Protein AF-A0A8T1AKY3-F1 (afdb_monomer_lite)

Radius of gyration: 10.43 Å; chains: 1; bounding box: 20×24×28 Å

Sequence (46 aa):
MTSRYKPELVKFMSYKDDIVYDKDRVFTTEELLQITPDYLCRWMSQ

Organism: NCBI:txid29920

Foldseek 3Di:
DPQPCLVVVQVLLCQVVVDRDDSPDDDDPVSVVPDDPVSVVVVVVD

Structure (mmCIF, N/CA/C/O backbone):
data_AF-A0A8T1AKY3-F1
#
_entry.id   AF-A0A8T1AKY3-F1
#
loop_
_atom_site.group_PDB
_atom_site.id
_atom_site.type_symbol
_atom_site.label_atom_id
_atom_site.label_alt_id
_atom_site.label_comp_id
_atom_site.label_asym_id
_atom_site.label_entity_id
_atom_site.label_seq_id
_atom_site.pdbx_PDB_ins_code
_atom_site.Cartn_x
_atom_site.Cartn_y
_atom_site.Cartn_z
_atom_site.occupancy
_atom_site.B_iso_or_equiv
_atom_site.auth_seq_id
_atom_site.auth_comp_id
_atom_site.auth_asym_id
_atom_site.auth_atom_id
_atom_site.pdbx_PDB_model_num
ATOM 1 N N . MET A 1 1 ? 9.668 -1.164 18.006 1.00 47.84 1 MET A N 1
ATOM 2 C CA . MET A 1 1 ? 8.738 -2.304 17.830 1.00 47.84 1 MET A CA 1
ATOM 3 C C . MET A 1 1 ? 8.228 -2.462 16.384 1.00 47.84 1 MET A C 1
ATOM 5 O O . MET A 1 1 ? 7.245 -3.151 16.173 1.00 47.84 1 MET A O 1
ATOM 9 N N . THR A 1 2 ? 8.906 -1.918 15.362 1.00 53.91 2 THR A N 1
ATOM 10 C CA . THR A 1 2 ? 8.364 -1.842 13.982 1.00 53.91 2 THR A CA 1
ATOM 11 C C . THR A 1 2 ? 9.413 -2.082 12.883 1.00 53.91 2 THR A C 1
ATOM 13 O O . THR A 1 2 ? 9.254 -1.607 11.769 1.00 53.91 2 THR A O 1
ATOM 16 N N . SER A 1 3 ? 10.507 -2.808 13.152 1.00 60.97 3 SER A N 1
ATOM 17 C CA . SER A 1 3 ? 11.562 -2.987 12.129 1.00 60.97 3 SER A CA 1
ATOM 18 C C . SER A 1 3 ? 11.395 -4.242 11.264 1.00 60.97 3 SER A C 1
ATOM 20 O O . SER A 1 3 ? 11.897 -4.291 10.150 1.00 60.97 3 SER A O 1
ATOM 22 N N . ARG A 1 4 ? 10.666 -5.267 11.730 1.00 76.38 4 ARG A N 1
ATOM 23 C CA . ARG A 1 4 ? 10.593 -6.544 10.997 1.00 76.38 4 ARG A CA 1
ATOM 24 C C . ARG A 1 4 ? 9.696 -6.482 9.760 1.00 76.38 4 ARG A C 1
ATOM 26 O O . ARG A 1 4 ? 10.013 -7.098 8.756 1.00 76.38 4 ARG A O 1
ATOM 33 N N . TYR A 1 5 ? 8.600 -5.731 9.833 1.00 82.88 5 TYR A N 1
ATOM 34 C CA . TYR A 1 5 ? 7.621 -5.654 8.745 1.00 82.88 5 TYR A CA 1
ATOM 35 C C . TYR A 1 5 ? 7.915 -4.538 7.745 1.00 82.88 5 TYR A C 1
ATOM 37 O O . TYR A 1 5 ? 7.380 -4.5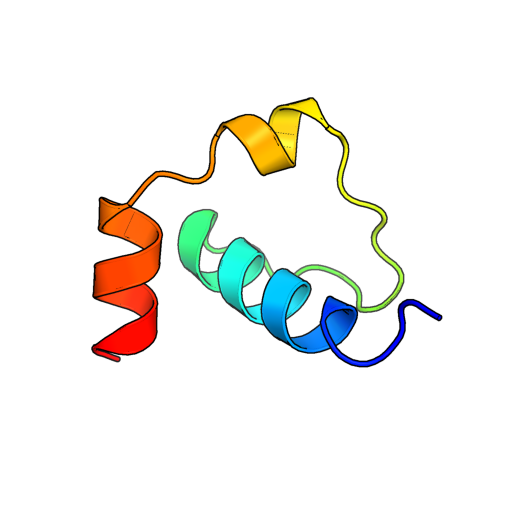67 6.646 1.00 82.88 5 TYR A O 1
ATOM 45 N N . LYS A 1 6 ? 8.765 -3.563 8.096 1.00 86.69 6 LYS A N 1
ATOM 46 C CA . LYS A 1 6 ? 9.069 -2.431 7.213 1.00 86.69 6 LYS A CA 1
ATOM 47 C C . LYS A 1 6 ? 9.741 -2.878 5.902 1.00 86.69 6 LYS A C 1
ATOM 49 O O . LYS A 1 6 ? 9.262 -2.454 4.856 1.00 86.69 6 LYS A O 1
ATOM 54 N N . PRO A 1 7 ? 10.766 -3.755 5.905 1.00 89.44 7 PRO A N 1
ATOM 55 C CA . PRO A 1 7 ? 11.374 -4.240 4.665 1.00 89.44 7 PRO A CA 1
ATOM 56 C C . PRO A 1 7 ? 10.396 -5.037 3.797 1.00 89.44 7 PRO A C 1
ATOM 58 O O . PRO A 1 7 ? 10.335 -4.824 2.590 1.00 89.44 7 PRO A O 1
ATOM 61 N N . GLU A 1 8 ? 9.594 -5.907 4.417 1.00 90.31 8 GLU A N 1
ATOM 62 C CA . GLU A 1 8 ? 8.579 -6.702 3.714 1.00 90.31 8 GLU A CA 1
ATOM 63 C C . GLU A 1 8 ? 7.507 -5.810 3.085 1.00 90.31 8 GLU A C 1
ATOM 65 O O . GLU A 1 8 ? 7.133 -6.001 1.933 1.00 90.31 8 GLU A O 1
ATOM 70 N N . LEU A 1 9 ? 7.068 -4.778 3.808 1.00 90.19 9 LEU A N 1
ATOM 71 C CA . LEU A 1 9 ? 6.111 -3.801 3.309 1.00 90.19 9 LEU A CA 1
ATOM 72 C C . LEU A 1 9 ? 6.690 -2.978 2.152 1.00 90.19 9 LEU A C 1
ATOM 74 O O . LEU A 1 9 ? 6.008 -2.788 1.154 1.00 90.19 9 LEU A O 1
ATOM 78 N N . VAL A 1 10 ? 7.945 -2.527 2.247 1.00 92.12 10 VAL A N 1
ATOM 79 C CA . VAL A 1 10 ? 8.628 -1.821 1.149 1.00 92.12 10 VAL A CA 1
ATOM 80 C C . VAL A 1 10 ? 8.703 -2.706 -0.094 1.00 92.12 10 VAL A C 1
ATOM 82 O O . VAL A 1 10 ? 8.375 -2.247 -1.189 1.00 92.12 10 VAL A O 1
ATOM 85 N N . LYS A 1 11 ? 9.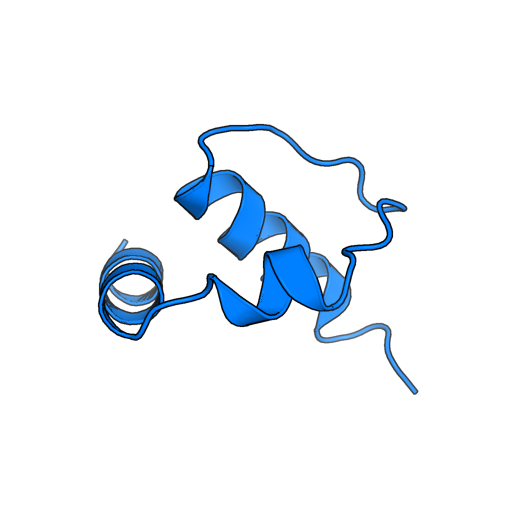066 -3.984 0.068 1.00 92.06 11 LYS A N 1
ATOM 86 C CA . LYS A 1 11 ? 9.104 -4.962 -1.026 1.00 92.06 11 LYS A CA 1
ATOM 87 C C . LYS A 1 11 ? 7.719 -5.176 -1.642 1.00 92.06 11 LYS A C 1
ATOM 89 O O . LYS A 1 11 ? 7.588 -5.160 -2.861 1.00 92.06 11 LYS A O 1
ATOM 94 N N . PHE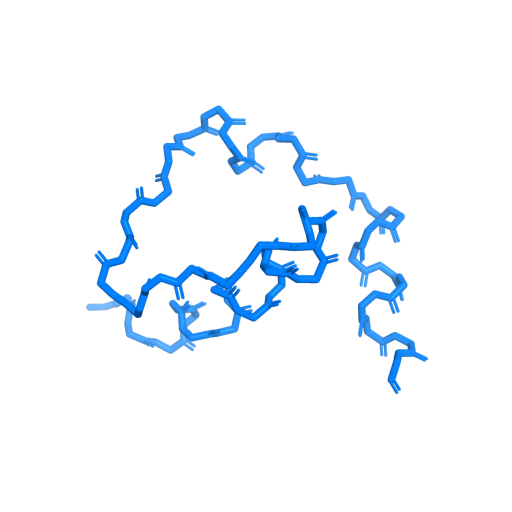 A 1 12 ? 6.697 -5.349 -0.808 1.00 91.88 12 PHE A N 1
ATOM 95 C CA . PHE A 1 12 ? 5.318 -5.538 -1.247 1.00 91.88 12 PHE A CA 1
ATOM 96 C C . PHE A 1 12 ? 4.774 -4.320 -2.007 1.00 91.88 12 PHE A C 1
ATOM 98 O O . PHE A 1 12 ? 4.227 -4.461 -3.097 1.00 91.88 12 PHE A O 1
ATOM 105 N N . MET A 1 13 ? 4.958 -3.117 -1.464 1.00 92.25 13 MET A N 1
ATOM 106 C CA . MET A 1 13 ? 4.502 -1.882 -2.105 1.00 92.25 13 MET A CA 1
ATOM 107 C C . MET A 1 13 ? 5.241 -1.653 -3.424 1.00 92.25 13 MET A C 1
ATOM 109 O O . MET A 1 13 ? 4.620 -1.275 -4.411 1.00 92.25 13 MET A O 1
ATOM 113 N N . SER A 1 14 ? 6.541 -1.971 -3.476 1.00 91.38 14 SER A N 1
ATOM 114 C CA . SER A 1 14 ? 7.307 -1.868 -4.723 1.00 91.38 14 SER A CA 1
ATOM 115 C C . SER A 1 14 ? 6.785 -2.817 -5.801 1.00 91.38 14 SER A C 1
ATOM 117 O O . SER A 1 14 ? 6.740 -2.449 -6.966 1.00 91.38 14 SER A O 1
ATOM 119 N N . TYR A 1 15 ? 6.348 -4.018 -5.409 1.00 90.06 15 TYR A N 1
ATOM 120 C CA . TYR A 1 15 ? 5.679 -4.958 -6.309 1.00 90.06 15 TYR A CA 1
ATOM 121 C C . TYR A 1 15 ? 4.318 -4.439 -6.797 1.00 90.06 15 TYR A C 1
ATOM 123 O O . TYR A 1 15 ? 4.007 -4.547 -7.979 1.00 90.06 15 TYR A O 1
ATOM 131 N N . LYS A 1 16 ? 3.504 -3.882 -5.892 1.00 90.31 16 LYS A N 1
ATOM 132 C CA . LYS A 1 16 ? 2.157 -3.379 -6.199 1.00 90.31 16 LYS A CA 1
ATOM 133 C C . LYS A 1 16 ? 2.193 -2.208 -7.185 1.00 90.31 16 LYS A C 1
ATOM 135 O O . LYS A 1 16 ? 1.424 -2.201 -8.142 1.00 90.31 16 LYS A O 1
ATOM 140 N N . ASP A 1 17 ? 3.040 -1.219 -6.910 1.00 89.31 17 ASP A N 1
ATOM 141 C CA . ASP A 1 17 ? 3.036 0.062 -7.622 1.00 89.31 17 ASP A CA 1
ATOM 142 C C . ASP A 1 17 ? 4.100 0.121 -8.740 1.00 89.31 17 ASP A C 1
ATOM 144 O O . ASP A 1 17 ? 4.170 1.117 -9.454 1.00 89.31 17 ASP A O 1
ATOM 148 N N . ASP A 1 18 ? 4.914 -0.934 -8.897 1.00 88.50 18 ASP A N 1
ATOM 149 C CA . ASP A 1 18 ? 6.067 -1.021 -9.817 1.00 88.50 18 ASP A CA 1
ATOM 150 C C . ASP A 1 18 ? 7.084 0.123 -9.622 1.00 88.50 18 ASP A C 1
ATOM 152 O O . ASP A 1 18 ? 7.729 0.619 -10.546 1.00 88.50 18 ASP A O 1
ATOM 156 N N . ILE A 1 19 ? 7.213 0.580 -8.374 1.00 88.94 19 ILE A N 1
ATOM 157 C CA . ILE A 1 19 ? 8.076 1.695 -7.978 1.00 88.94 19 ILE A CA 1
ATOM 158 C C . ILE A 1 19 ? 9.050 1.215 -6.915 1.00 88.94 19 ILE A C 1
ATOM 160 O O . ILE A 1 19 ? 8.655 0.665 -5.894 1.00 88.94 19 ILE A O 1
ATOM 164 N N . VAL A 1 20 ? 10.338 1.500 -7.091 1.00 89.94 20 VAL A N 1
ATOM 165 C CA . VAL A 1 20 ? 11.323 1.248 -6.035 1.00 89.94 20 VAL A CA 1
ATOM 166 C C . VAL A 1 20 ? 11.178 2.309 -4.949 1.00 89.94 20 VAL A C 1
ATOM 168 O O . VAL A 1 20 ? 11.484 3.485 -5.157 1.00 89.94 20 VAL A O 1
ATOM 171 N N . TYR A 1 21 ? 10.724 1.887 -3.773 1.00 89.06 21 TYR A N 1
ATOM 172 C CA . TYR A 1 21 ? 10.631 2.755 -2.608 1.00 89.06 21 TYR A CA 1
ATOM 173 C C . TYR A 1 21 ? 11.916 2.746 -1.786 1.00 89.06 21 TYR A C 1
ATOM 175 O O . TYR A 1 21 ? 12.5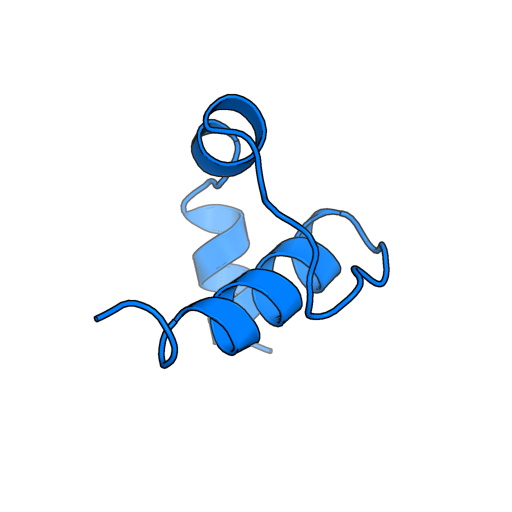39 1.706 -1.577 1.00 89.06 21 TYR A O 1
ATOM 183 N N . ASP A 1 22 ? 12.293 3.919 -1.276 1.00 88.50 22 ASP A N 1
ATOM 184 C CA . ASP A 1 22 ? 13.381 4.014 -0.313 1.00 88.50 22 ASP A CA 1
ATOM 185 C C . ASP A 1 22 ? 13.024 3.252 0.976 1.00 88.50 22 ASP A C 1
ATOM 187 O O . ASP A 1 22 ? 11.880 3.251 1.436 1.00 88.50 22 ASP A O 1
ATOM 191 N N . LYS A 1 23 ? 14.022 2.608 1.580 1.00 82.94 23 LYS A N 1
ATOM 192 C CA . LYS A 1 23 ? 13.895 1.851 2.839 1.00 82.94 23 LYS A CA 1
ATOM 193 C C . LYS A 1 23 ? 13.407 2.707 4.016 1.00 82.94 23 LYS A C 1
ATOM 195 O O . LYS A 1 23 ? 12.834 2.179 4.974 1.00 82.94 23 LYS A O 1
ATOM 200 N N . ASP A 1 24 ? 13.611 4.017 3.943 1.00 86.50 24 ASP A N 1
ATOM 201 C CA . ASP A 1 24 ? 13.167 4.997 4.918 1.00 86.50 24 ASP A CA 1
ATOM 202 C C . ASP A 1 24 ? 11.832 5.654 4.552 1.00 86.50 24 ASP A C 1
ATOM 204 O O . ASP A 1 24 ? 11.297 6.406 5.370 1.00 86.50 24 ASP A O 1
ATOM 208 N N . ARG A 1 25 ? 11.216 5.278 3.416 1.00 87.31 25 ARG A N 1
ATOM 209 C CA . ARG A 1 25 ? 9.867 5.724 3.052 1.00 87.31 25 ARG A CA 1
ATOM 210 C C . ARG A 1 25 ? 8.878 5.403 4.168 1.00 87.31 25 ARG A C 1
ATOM 212 O O . ARG A 1 25 ? 8.814 4.289 4.698 1.00 87.31 25 ARG A O 1
ATOM 219 N N . VAL A 1 26 ? 8.093 6.416 4.506 1.00 89.19 26 VAL A N 1
ATOM 220 C CA . VAL A 1 26 ? 6.946 6.306 5.398 1.00 89.19 26 VAL A CA 1
ATOM 221 C C . VAL A 1 26 ? 5.709 6.251 4.517 1.00 89.19 26 VAL A C 1
ATOM 223 O O . VAL A 1 26 ? 5.428 7.208 3.802 1.00 89.19 26 VAL A O 1
ATOM 226 N N . PHE A 1 27 ? 5.006 5.122 4.546 1.00 87.00 27 PHE A N 1
ATOM 227 C CA . PHE A 1 27 ? 3.743 4.969 3.832 1.00 87.00 27 PHE A CA 1
ATOM 228 C C . PHE A 1 27 ? 2.625 5.689 4.582 1.00 87.00 27 PHE A C 1
ATOM 230 O O . PHE A 1 27 ? 2.551 5.615 5.814 1.00 87.00 27 PHE A O 1
ATOM 237 N N . THR A 1 28 ? 1.753 6.374 3.849 1.00 90.69 28 THR A N 1
ATOM 238 C CA . THR A 1 28 ? 0.553 6.980 4.428 1.00 90.69 28 THR A CA 1
ATOM 239 C C . THR A 1 28 ? -0.501 5.909 4.698 1.00 90.69 28 THR A C 1
ATOM 241 O O . THR A 1 28 ? -0.517 4.844 4.080 1.00 90.69 28 THR A O 1
ATOM 244 N N . THR A 1 29 ? -1.433 6.191 5.608 1.00 89.62 29 THR A N 1
ATOM 245 C CA . THR A 1 29 ? -2.568 5.293 5.863 1.00 89.62 29 THR A CA 1
ATOM 246 C C . THR A 1 29 ? -3.371 5.023 4.589 1.00 89.62 29 THR A C 1
ATOM 248 O O . THR A 1 29 ? -3.816 3.902 4.377 1.00 89.62 29 THR A O 1
ATOM 251 N N . GLU A 1 30 ? -3.524 6.021 3.718 1.00 91.06 30 GLU A N 1
ATOM 252 C CA . GLU A 1 30 ? -4.247 5.884 2.450 1.00 91.06 30 GLU A CA 1
ATOM 253 C C . GLU A 1 30 ? -3.562 4.896 1.500 1.00 91.06 30 GLU A C 1
ATOM 255 O O . GLU A 1 30 ? -4.234 4.042 0.925 1.00 91.06 30 GLU A O 1
ATOM 260 N N . GLU A 1 31 ? -2.231 4.951 1.384 1.00 89.38 31 GLU A N 1
ATOM 261 C CA . GLU A 1 31 ? -1.462 3.995 0.577 1.00 89.38 31 GLU A CA 1
ATOM 262 C C . GLU A 1 31 ? -1.633 2.560 1.102 1.00 89.38 31 GLU A C 1
ATOM 264 O O . GLU A 1 31 ? -1.799 1.623 0.319 1.00 89.38 31 GLU A O 1
ATOM 269 N N . LEU A 1 32 ? -1.649 2.388 2.430 1.00 89.00 32 LEU A N 1
ATOM 270 C CA . LEU A 1 32 ? -1.839 1.085 3.075 1.00 89.00 32 LEU A CA 1
ATOM 271 C C . LEU A 1 32 ? -3.263 0.541 2.908 1.00 89.00 32 LEU A C 1
ATOM 273 O O . LEU A 1 32 ? -3.448 -0.668 2.788 1.00 89.00 32 LEU A O 1
ATOM 277 N N . LEU A 1 33 ? -4.270 1.415 2.873 1.00 90.06 33 LEU A N 1
ATOM 278 C CA . LEU A 1 33 ? -5.668 1.021 2.665 1.00 90.06 33 LEU A CA 1
ATOM 279 C C . LEU A 1 33 ? -5.951 0.549 1.233 1.00 90.06 33 LEU A C 1
ATOM 281 O O . LEU A 1 33 ? -6.924 -0.168 1.012 1.00 90.06 33 LEU A O 1
ATOM 285 N N . GLN A 1 34 ? -5.104 0.906 0.265 1.00 90.25 34 GLN A N 1
ATOM 286 C CA . GLN A 1 34 ? -5.221 0.431 -1.117 1.00 90.25 34 GLN A CA 1
ATOM 287 C C . GLN A 1 34 ? -4.673 -0.989 -1.330 1.00 90.25 34 GLN A C 1
ATOM 289 O O . GLN A 1 34 ? -4.748 -1.524 -2.439 1.00 90.25 34 GLN A O 1
ATOM 294 N N . ILE A 1 35 ? -4.097 -1.612 -0.300 1.00 89.62 35 ILE A N 1
ATOM 295 C CA . ILE A 1 35 ? -3.595 -2.982 -0.382 1.00 89.62 35 ILE A CA 1
ATOM 296 C C . ILE A 1 35 ? -4.784 -3.946 -0.453 1.00 89.62 35 ILE A C 1
ATOM 298 O O . ILE A 1 35 ? -5.530 -4.115 0.509 1.00 89.62 35 ILE A O 1
ATOM 302 N N . THR A 1 36 ? -4.954 -4.602 -1.601 1.00 90.81 36 THR A N 1
ATOM 303 C CA . THR A 1 36 ? -6.008 -5.598 -1.814 1.00 90.81 36 THR A CA 1
ATOM 304 C C . THR A 1 36 ? -5.501 -7.022 -1.554 1.00 90.81 36 THR A C 1
ATOM 306 O O . THR A 1 36 ? -4.307 -7.297 -1.725 1.00 90.81 36 THR A O 1
ATOM 309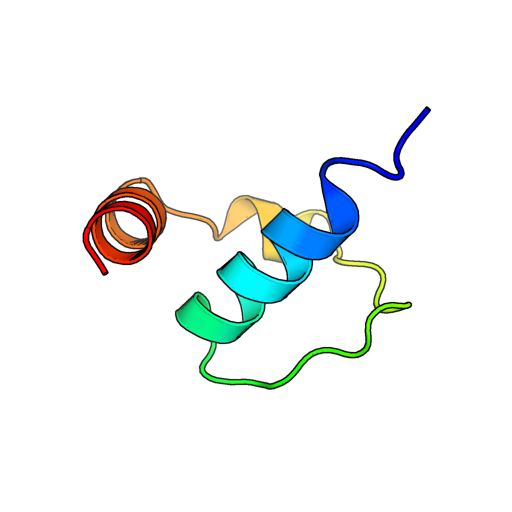 N N . PRO A 1 37 ? -6.393 -7.965 -1.194 1.00 89.62 37 PRO A N 1
ATOM 310 C CA . PRO A 1 37 ? -6.031 -9.375 -1.063 1.00 89.62 37 PRO A CA 1
ATOM 311 C C . PRO A 1 37 ? -5.432 -9.979 -2.340 1.00 89.62 37 PRO A C 1
ATOM 313 O O . PRO A 1 37 ? -4.559 -10.833 -2.248 1.00 89.62 37 PRO A O 1
ATOM 316 N N . ASP A 1 3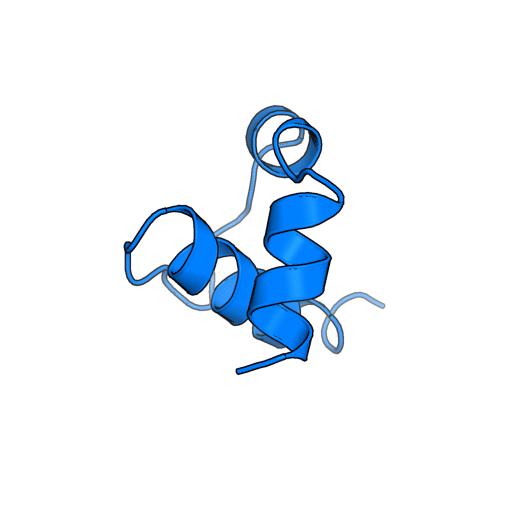8 ? -5.858 -9.527 -3.524 1.00 91.81 38 ASP A N 1
ATOM 317 C CA . ASP A 1 38 ? -5.308 -9.989 -4.805 1.00 91.81 38 ASP A CA 1
ATOM 318 C C . ASP A 1 38 ? -3.825 -9.617 -4.946 1.00 91.81 38 ASP A C 1
ATOM 320 O O . ASP A 1 38 ? -3.009 -10.486 -5.253 1.00 91.81 38 ASP A O 1
ATOM 324 N N . TYR A 1 39 ? -3.448 -8.377 -4.613 1.00 89.94 39 TYR A N 1
ATOM 325 C CA . TYR A 1 39 ? -2.041 -7.967 -4.618 1.00 89.94 39 TYR A CA 1
ATOM 326 C C . TYR A 1 39 ? -1.199 -8.814 -3.657 1.00 89.94 39 TYR A C 1
ATOM 328 O O . TYR A 1 39 ? -0.109 -9.254 -4.024 1.00 89.94 39 TYR A O 1
ATOM 336 N N . LEU A 1 40 ? -1.717 -9.099 -2.456 1.00 89.69 40 LEU A N 1
ATOM 337 C CA . LEU A 1 40 ? -1.051 -9.963 -1.473 1.00 89.69 40 LEU A CA 1
ATOM 338 C C . LEU A 1 40 ? -0.882 -11.396 -1.987 1.00 89.69 40 LEU A C 1
ATOM 340 O O . LEU A 1 40 ? 0.215 -11.945 -1.905 1.00 89.69 40 LEU A O 1
ATOM 344 N N . CYS A 1 41 ? -1.937 -11.993 -2.545 1.00 91.75 41 CYS A N 1
ATOM 345 C CA . CYS A 1 41 ? -1.888 -13.344 -3.103 1.00 91.75 41 CYS A CA 1
ATOM 346 C C . CYS A 1 41 ? -0.865 -13.456 -4.233 1.00 91.75 41 CYS A C 1
ATOM 348 O O . CYS A 1 41 ? -0.091 -14.414 -4.262 1.00 91.75 41 CYS A O 1
ATOM 350 N N . ARG A 1 42 ? -0.831 -12.478 -5.143 1.00 89.69 42 ARG A N 1
ATOM 351 C CA . ARG A 1 42 ? 0.126 -12.476 -6.255 1.00 89.69 42 ARG A CA 1
ATOM 352 C C . ARG A 1 42 ? 1.564 -12.313 -5.775 1.00 89.69 42 ARG A C 1
ATOM 354 O O . ARG A 1 42 ? 2.417 -13.073 -6.215 1.00 89.69 42 ARG A O 1
ATOM 361 N N . TRP A 1 43 ? 1.816 -11.405 -4.831 1.00 91.62 43 TRP A N 1
ATOM 362 C CA . TRP A 1 43 ? 3.146 -11.220 -4.243 1.00 91.62 43 TRP A CA 1
ATOM 363 C C . TRP A 1 43 ? 3.651 -12.473 -3.514 1.00 91.62 43 TRP A C 1
ATOM 365 O O . TRP A 1 43 ? 4.815 -12.833 -3.652 1.00 91.62 43 TRP A O 1
ATOM 375 N N . MET A 1 44 ? 2.781 -13.168 -2.770 1.00 89.94 44 MET A N 1
ATOM 376 C CA . MET A 1 44 ? 3.140 -14.422 -2.086 1.00 89.94 44 MET A CA 1
ATOM 377 C C . MET A 1 44 ? 3.351 -15.605 -3.041 1.00 89.94 44 MET A C 1
ATOM 379 O O . MET A 1 44 ? 3.940 -16.605 -2.639 1.00 89.94 44 MET A O 1
ATOM 383 N N . SER A 1 45 ? 2.841 -15.514 -4.272 1.00 89.25 45 SER A N 1
ATOM 384 C CA . SER A 1 45 ? 2.931 -16.571 -5.290 1.00 89.25 45 SER A CA 1
ATOM 385 C C . SER A 1 45 ? 4.075 -16.355 -6.290 1.00 89.25 45 SER A C 1
ATOM 387 O O . SER A 1 45 ? 4.176 -17.114 -7.254 1.00 89.25 45 SER A O 1
ATOM 389 N N . GLN A 1 46 ? 4.885 -15.311 -6.094 1.00 74.50 46 GLN A N 1
ATOM 390 C CA . GLN A 1 46 ? 6.041 -14.954 -6.920 1.00 74.50 46 GLN A CA 1
ATOM 391 C C . GLN A 1 46 ? 7.312 -15.659 -6.436 1.00 74.50 46 GLN A C 1
ATOM 393 O O . GLN A 1 46 ? 8.097 -16.090 -7.310 1.00 74.50 46 GLN A O 1
#

Secondary structure (DSSP, 8-state):
--SSHHHHHHHHHHHHHT----TT----HHHHHT--HHHHHHHHT-

pLDDT: mean 86.61, std 9.33, range [47.84, 92.25]